Protein AF-A0A924I8D6-F1 (afdb_monomer_lite)

Secondary structure (DSSP, 8-state):
---PPPEEEEEE--TT--HHHHHHHHHHHHHHHH-TT-EEEEEE-SS-HHHHHHTT-EEEE---HHHHHHTT--HHHH-

Foldseek 3Di:
DPDDAAEEEQEAEDAADCPSVVVVLVVVVVCCVVRVRHQYEYEYCYPVVVVCVVSPHHYDYDHHPVRCVVVVPDPVVVD

Structure (mmCIF, N/CA/C/O backbone):
data_AF-A0A924I8D6-F1
#
_entry.id   AF-A0A924I8D6-F1
#
loop_
_atom_site.group_PDB
_atom_site.id
_atom_site.type_symbol
_atom_site.label_atom_id
_atom_site.label_alt_id
_atom_site.label_comp_id
_atom_site.label_asym_id
_atom_site.label_entity_id
_atom_site.label_seq_id
_atom_site.pdbx_PDB_ins_code
_atom_site.Cartn_x
_atom_site.Cartn_y
_atom_site.Cartn_z
_atom_site.occupancy
_atom_site.B_iso_or_equiv
_atom_site.auth_seq_id
_atom_site.auth_comp_id
_atom_site.auth_asym_id
_atom_site.auth_atom_id
_atom_site.pdbx_PDB_model_num
ATOM 1 N N . MET A 1 1 ? -20.709 18.859 18.024 1.00 47.25 1 MET A N 1
ATOM 2 C CA . MET A 1 1 ? -19.808 18.748 16.855 1.00 47.25 1 MET A CA 1
ATOM 3 C C . MET A 1 1 ? -19.515 17.275 16.629 1.00 47.25 1 MET A C 1
ATOM 5 O O . MET A 1 1 ? -19.142 16.611 17.588 1.00 47.25 1 MET A O 1
ATOM 9 N N . ALA A 1 2 ? -19.747 16.742 15.427 1.00 62.59 2 ALA A N 1
ATOM 10 C CA . ALA A 1 2 ? -19.375 15.362 15.118 1.00 62.59 2 ALA A CA 1
ATOM 11 C C . ALA A 1 2 ? -17.845 15.243 15.154 1.00 62.59 2 ALA A C 1
ATOM 13 O O . ALA A 1 2 ? -17.149 16.053 14.543 1.00 62.59 2 ALA A O 1
ATOM 14 N N . LYS A 1 3 ? -17.319 14.276 15.910 1.00 69.44 3 LYS A N 1
ATOM 15 C CA . LYS A 1 3 ? -15.882 14.000 15.960 1.00 69.44 3 LYS A CA 1
ATOM 16 C C . LYS A 1 3 ? -15.472 13.462 14.591 1.00 69.44 3 LYS A C 1
ATOM 18 O O . LYS A 1 3 ? -15.880 12.364 14.225 1.00 69.44 3 LYS A O 1
ATOM 23 N N . THR A 1 4 ? -14.718 14.242 13.825 1.00 82.19 4 THR A N 1
ATOM 24 C CA . THR A 1 4 ? -14.173 13.790 12.546 1.00 82.19 4 THR A CA 1
ATOM 25 C C . THR A 1 4 ? -13.202 12.645 12.797 1.00 82.19 4 THR A C 1
ATOM 27 O O . THR A 1 4 ? -12.306 12.733 13.640 1.00 82.19 4 THR A O 1
ATOM 30 N N . ILE A 1 5 ? -13.414 11.541 12.090 1.00 87.81 5 ILE A N 1
ATOM 31 C CA . ILE A 1 5 ? -12.487 10.418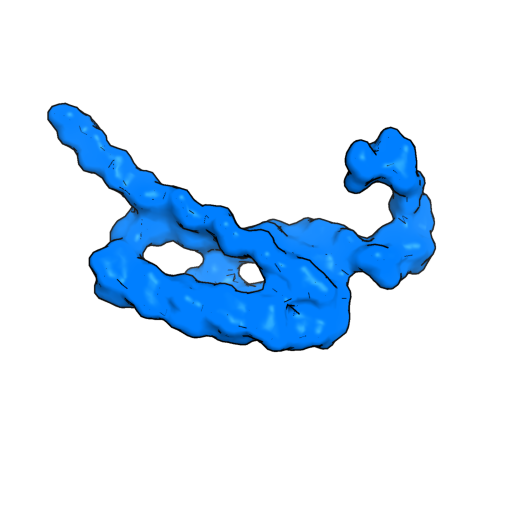 12.079 1.00 87.81 5 ILE A CA 1
ATOM 32 C C . ILE A 1 5 ? -11.303 10.825 11.190 1.00 87.81 5 ILE A C 1
ATOM 34 O O . ILE A 1 5 ? -11.532 11.186 10.037 1.00 87.81 5 ILE A O 1
ATOM 38 N N . PRO A 1 6 ? -10.055 10.818 11.692 1.00 90.31 6 PRO A N 1
ATOM 39 C CA . PRO A 1 6 ? -8.898 11.136 10.864 1.00 90.31 6 PRO A CA 1
ATOM 40 C C . PRO A 1 6 ? -8.740 10.123 9.725 1.00 90.31 6 PRO A C 1
ATOM 42 O O . PRO A 1 6 ? -8.836 8.917 9.960 1.00 90.31 6 PRO A O 1
ATOM 45 N N . GLN A 1 7 ? -8.457 10.614 8.520 1.00 95.31 7 GLN A N 1
ATOM 46 C CA . GLN A 1 7 ? -8.243 9.796 7.326 1.00 95.31 7 GLN A CA 1
ATOM 47 C C . GLN A 1 7 ? -6.820 10.007 6.806 1.00 95.31 7 GLN A C 1
ATOM 49 O O . GLN A 1 7 ? -6.364 11.143 6.664 1.00 95.31 7 GLN A O 1
ATOM 54 N N . PHE A 1 8 ? -6.120 8.912 6.520 1.00 97.44 8 PHE A N 1
ATOM 55 C CA . PHE A 1 8 ? -4.737 8.919 6.054 1.00 97.44 8 PHE A CA 1
ATOM 56 C C . PHE A 1 8 ? -4.611 8.151 4.742 1.00 97.44 8 PHE A C 1
ATOM 58 O O . PHE A 1 8 ? -4.995 6.985 4.651 1.00 97.44 8 PHE A O 1
ATOM 65 N N . LEU A 1 9 ? -4.009 8.800 3.745 1.00 97.38 9 LEU A N 1
ATOM 66 C CA . LEU A 1 9 ? -3.621 8.175 2.486 1.00 97.38 9 LEU A CA 1
ATOM 67 C C . LEU A 1 9 ? -2.104 7.993 2.452 1.00 97.38 9 LEU A C 1
ATOM 69 O O . LEU A 1 9 ? -1.350 8.966 2.465 1.00 97.38 9 LEU A O 1
ATOM 73 N N . PHE A 1 10 ? -1.653 6.746 2.360 1.00 97.00 10 PHE A N 1
ATOM 74 C CA . PHE A 1 10 ? -0.251 6.420 2.144 1.00 97.00 10 PHE A CA 1
ATOM 75 C C . PHE A 1 10 ? 0.006 6.065 0.692 1.00 97.00 10 PHE A C 1
ATOM 77 O O . PHE A 1 10 ? -0.501 5.072 0.179 1.00 97.00 10 PHE A O 1
ATOM 84 N N . TYR A 1 11 ? 0.839 6.870 0.036 1.00 94.69 11 TYR A N 1
ATOM 85 C CA . TYR A 1 11 ? 1.239 6.632 -1.340 1.00 94.69 11 TYR A CA 1
ATOM 86 C C . TYR A 1 11 ? 2.593 5.916 -1.401 1.00 94.69 11 TYR A C 1
ATOM 88 O O . TYR A 1 11 ? 3.641 6.512 -1.148 1.00 94.69 11 TYR A O 1
ATOM 96 N N . ALA A 1 12 ? 2.569 4.623 -1.725 1.00 91.50 12 ALA A N 1
ATOM 97 C CA . ALA A 1 12 ? 3.758 3.793 -1.873 1.00 91.50 12 ALA A CA 1
ATOM 98 C C . ALA A 1 12 ? 4.147 3.659 -3.354 1.00 91.50 12 ALA A C 1
ATOM 100 O 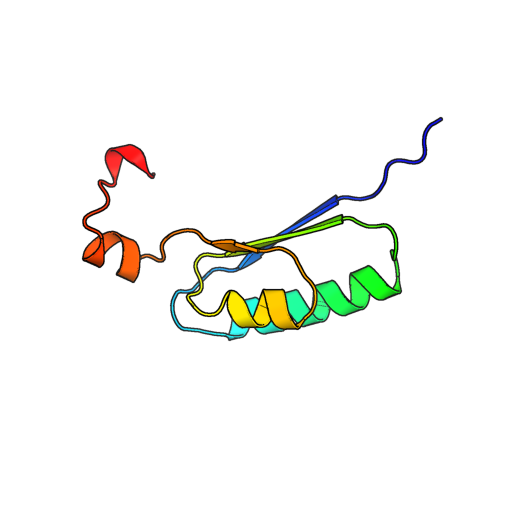O . ALA A 1 12 ? 3.420 3.102 -4.177 1.00 91.50 12 ALA A O 1
ATOM 101 N N . VAL A 1 13 ? 5.332 4.147 -3.706 1.00 83.62 13 VAL A N 1
ATOM 102 C CA . VAL A 1 13 ? 5.884 4.027 -5.062 1.00 83.62 13 VAL A CA 1
ATOM 103 C C . VAL A 1 13 ? 6.959 2.943 -5.136 1.00 83.62 13 VAL A C 1
ATOM 105 O O . VAL A 1 13 ? 7.503 2.542 -4.107 1.00 83.62 13 VAL A O 1
ATOM 108 N N . ASN A 1 14 ? 7.294 2.533 -6.367 1.00 69.12 14 ASN A N 1
ATOM 109 C CA . ASN A 1 14 ? 8.423 1.666 -6.757 1.00 69.12 14 ASN A CA 1
ATOM 110 C C . ASN A 1 14 ? 8.123 0.181 -7.012 1.00 69.12 14 ASN A C 1
ATOM 112 O O . ASN A 1 14 ? 8.752 -0.680 -6.407 1.00 69.12 14 ASN A O 1
ATOM 116 N N . GLY A 1 15 ? 7.276 -0.110 -8.008 1.00 62.66 15 GLY A N 1
ATOM 117 C CA . GLY A 1 15 ? 7.344 -1.321 -8.852 1.00 62.66 15 GLY A CA 1
ATOM 118 C C . GLY A 1 15 ? 7.667 -2.630 -8.121 1.00 62.66 15 GLY A C 1
ATOM 119 O O . GLY A 1 15 ? 6.768 -3.263 -7.597 1.00 62.66 15 GLY A O 1
ATOM 120 N N . LEU A 1 16 ? 8.939 -3.041 -8.073 1.00 66.44 16 LEU A N 1
ATOM 121 C CA . LEU A 1 16 ? 9.381 -4.302 -7.448 1.00 66.44 16 LEU A CA 1
ATOM 122 C C . LEU A 1 16 ? 9.923 -4.173 -6.011 1.00 66.44 16 LEU A C 1
ATOM 124 O O . LEU A 1 16 ? 10.085 -5.175 -5.323 1.00 66.44 16 LEU A O 1
ATOM 128 N N . GLY A 1 17 ? 10.254 -2.964 -5.554 1.00 74.12 17 GLY A N 1
ATOM 129 C CA . GLY A 1 17 ? 10.923 -2.752 -4.272 1.00 74.12 17 GLY A CA 1
ATOM 130 C C . GLY A 1 17 ? 9.948 -2.681 -3.097 1.00 74.12 17 GLY A C 1
ATOM 131 O O . GLY A 1 17 ? 8.984 -1.920 -3.125 1.00 74.12 17 GLY A O 1
ATOM 132 N N . LEU A 1 18 ? 10.252 -3.398 -2.012 1.00 87.12 18 LEU A N 1
ATOM 133 C CA . LEU A 1 18 ? 9.437 -3.394 -0.789 1.00 87.12 18 LEU A CA 1
ATOM 134 C C . LEU A 1 18 ? 9.741 -2.236 0.172 1.00 87.12 18 LEU A C 1
ATOM 136 O O . LEU A 1 18 ? 8.950 -1.975 1.069 1.00 87.12 18 LEU A O 1
ATOM 140 N N . GLY A 1 19 ? 10.851 -1.512 0.001 1.00 91.12 19 GLY A N 1
ATOM 141 C CA . GLY A 1 19 ? 11.324 -0.542 1.000 1.00 91.12 19 GLY A CA 1
ATOM 142 C C . GLY A 1 19 ? 10.349 0.602 1.318 1.00 91.12 19 GLY A C 1
ATOM 143 O O . GLY A 1 19 ? 10.281 1.053 2.460 1.00 91.12 19 GLY A O 1
ATOM 144 N N . HIS A 1 20 ? 9.576 1.069 0.332 1.00 92.69 20 HIS A N 1
ATOM 145 C CA . HIS A 1 20 ? 8.561 2.107 0.558 1.00 92.69 20 HIS A CA 1
ATOM 146 C C . HIS A 1 20 ? 7.326 1.529 1.253 1.00 92.69 20 HIS A C 1
ATOM 148 O O . HIS A 1 20 ? 6.821 2.125 2.202 1.00 92.69 20 HIS A O 1
ATOM 154 N N . VAL A 1 21 ? 6.893 0.338 0.828 1.00 93.62 21 VAL A N 1
ATOM 155 C CA . VAL A 1 21 ? 5.768 -0.394 1.422 1.00 93.62 21 VAL A CA 1
ATOM 156 C C . VAL A 1 21 ? 6.050 -0.711 2.891 1.00 93.62 21 VAL A C 1
ATOM 158 O O . VAL A 1 21 ? 5.263 -0.342 3.756 1.00 93.62 21 VAL A O 1
ATOM 161 N N . THR A 1 22 ? 7.198 -1.313 3.207 1.00 94.31 22 THR A N 1
ATOM 162 C CA . THR A 1 22 ? 7.542 -1.715 4.580 1.00 94.31 22 THR A CA 1
ATOM 163 C C . THR A 1 22 ? 7.708 -0.521 5.515 1.00 94.31 22 THR A C 1
ATOM 165 O O . THR A 1 22 ? 7.267 -0.577 6.664 1.00 94.31 22 THR A O 1
ATOM 168 N N . ARG A 1 23 ? 8.281 0.588 5.028 1.00 95.50 23 ARG A N 1
ATOM 169 C CA . ARG A 1 23 ? 8.392 1.834 5.797 1.00 95.50 23 ARG A CA 1
ATOM 170 C C . ARG A 1 23 ? 7.019 2.414 6.126 1.00 95.50 23 ARG A C 1
ATOM 172 O O . ARG A 1 23 ? 6.769 2.761 7.278 1.00 95.50 23 ARG A O 1
ATOM 179 N N . LEU A 1 24 ? 6.132 2.505 5.136 1.00 96.81 24 LEU A N 1
ATOM 180 C CA . LEU A 1 24 ? 4.784 3.030 5.343 1.00 96.81 24 LEU A CA 1
ATOM 181 C C . LEU A 1 24 ? 3.944 2.101 6.223 1.00 96.81 24 LEU A C 1
ATOM 183 O O . LEU A 1 24 ? 3.232 2.593 7.090 1.00 96.81 24 LEU A O 1
ATOM 187 N N . LEU A 1 25 ? 4.091 0.780 6.099 1.00 97.25 25 LEU A N 1
ATOM 188 C CA . LEU A 1 25 ? 3.468 -0.184 7.010 1.00 97.25 25 LEU A CA 1
ATOM 189 C C . LEU A 1 25 ? 3.917 0.017 8.459 1.00 97.25 25 LEU A C 1
ATOM 191 O O . LEU A 1 25 ? 3.083 0.021 9.362 1.00 97.25 25 LEU A O 1
ATOM 195 N N . ALA A 1 26 ? 5.209 0.251 8.703 1.00 97.81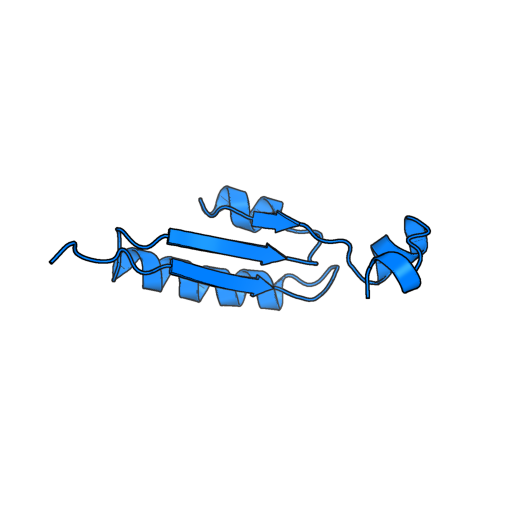 26 ALA A N 1
ATOM 196 C CA . ALA A 1 26 ? 5.698 0.531 10.051 1.00 97.81 26 ALA A CA 1
ATOM 197 C C . ALA A 1 26 ? 5.033 1.780 10.660 1.00 97.81 26 ALA A C 1
ATOM 199 O O . ALA A 1 26 ? 4.620 1.753 11.822 1.00 97.81 26 ALA A O 1
ATOM 200 N N . ILE A 1 27 ? 4.870 2.842 9.864 1.00 97.94 27 ILE A N 1
ATOM 201 C CA . ILE A 1 27 ? 4.159 4.061 10.274 1.00 97.94 27 ILE A CA 1
ATOM 202 C C . ILE A 1 27 ? 2.674 3.759 10.501 1.00 97.94 27 ILE A C 1
ATOM 204 O O . ILE A 1 27 ? 2.133 4.130 11.539 1.00 97.94 27 ILE A O 1
ATOM 208 N N . ALA A 1 28 ? 2.029 3.035 9.586 1.00 97.62 28 ALA A N 1
ATOM 209 C CA . ALA A 1 28 ? 0.614 2.681 9.652 1.00 97.62 28 ALA A CA 1
ATOM 210 C C . ALA A 1 28 ? 0.265 1.889 10.916 1.00 97.62 28 ALA A C 1
ATOM 212 O O . ALA A 1 28 ? -0.723 2.193 11.583 1.00 97.62 28 ALA A O 1
ATOM 213 N N . ARG A 1 29 ? 1.107 0.918 11.295 1.00 97.62 29 ARG A N 1
ATOM 214 C CA . ARG A 1 29 ? 0.949 0.148 12.539 1.00 97.62 29 ARG A CA 1
ATOM 215 C C . ARG A 1 29 ? 0.985 1.050 13.767 1.00 97.62 29 ARG A C 1
ATOM 217 O O . ARG A 1 29 ? 0.137 0.926 14.647 1.00 97.62 29 ARG A O 1
ATOM 224 N N . LYS A 1 30 ? 1.953 1.969 13.830 1.00 98.12 30 LYS A N 1
ATOM 225 C CA . LYS A 1 30 ? 2.057 2.919 14.947 1.00 98.12 30 LYS A CA 1
ATOM 226 C C . LYS A 1 30 ? 0.883 3.884 14.963 1.00 98.12 30 LYS A C 1
ATOM 228 O O . LYS A 1 30 ? 0.302 4.113 16.017 1.00 98.12 30 LYS A O 1
ATOM 233 N N . LEU A 1 31 ? 0.480 4.381 13.802 1.00 97.06 31 LEU A N 1
ATOM 234 C CA . LEU A 1 31 ? -0.641 5.296 13.689 1.00 97.06 31 LEU A CA 1
ATOM 235 C C . LEU A 1 31 ? -1.954 4.636 14.129 1.00 97.06 31 LEU A C 1
ATOM 237 O O . LEU A 1 31 ? -2.668 5.222 14.933 1.00 97.06 31 LEU A O 1
ATOM 241 N N . ARG A 1 32 ? -2.221 3.390 13.721 1.00 96.00 32 ARG A N 1
ATOM 242 C CA . ARG A 1 32 ? -3.379 2.610 14.187 1.00 96.00 32 ARG A CA 1
ATOM 243 C C . ARG A 1 32 ? -3.354 2.359 15.697 1.00 96.00 32 ARG A C 1
ATOM 245 O O . ARG A 1 32 ? -4.403 2.386 16.328 1.00 96.00 32 ARG A O 1
ATOM 252 N N . ALA A 1 33 ? -2.177 2.156 16.291 1.00 96.69 33 ALA A N 1
ATOM 253 C CA . ALA A 1 33 ? -2.052 2.003 17.741 1.00 96.69 33 ALA A CA 1
ATOM 254 C C . ALA A 1 33 ? -2.404 3.295 18.509 1.00 96.69 33 ALA A C 1
ATOM 256 O O . ALA A 1 33 ? -2.981 3.220 19.590 1.00 96.69 33 ALA A O 1
ATOM 257 N N . HIS A 1 34 ? -2.084 4.472 17.959 1.00 96.25 34 HIS A N 1
ATOM 258 C CA . HIS A 1 34 ? -2.383 5.768 18.587 1.00 96.25 34 HIS A CA 1
ATOM 259 C C . HIS A 1 34 ? -3.775 6.317 18.236 1.00 96.25 34 HIS A C 1
ATOM 261 O O . HIS A 1 34 ? -4.388 7.014 19.041 1.00 96.25 34 HIS A O 1
ATOM 267 N N . LEU A 1 35 ? -4.274 6.010 17.039 1.00 95.69 35 LEU A N 1
ATOM 268 C CA . LEU A 1 35 ? -5.540 6.481 16.481 1.00 95.69 35 LEU A CA 1
ATOM 269 C C . LEU A 1 35 ? -6.337 5.275 15.950 1.00 95.69 35 LEU A C 1
ATOM 271 O O . LEU A 1 35 ? -6.459 5.104 14.736 1.00 95.69 35 LEU A O 1
ATOM 275 N N . PRO A 1 36 ? -6.902 4.427 16.829 1.00 93.75 36 PRO A N 1
ATOM 276 C CA . PRO A 1 36 ? -7.509 3.151 16.431 1.00 93.75 36 PRO A 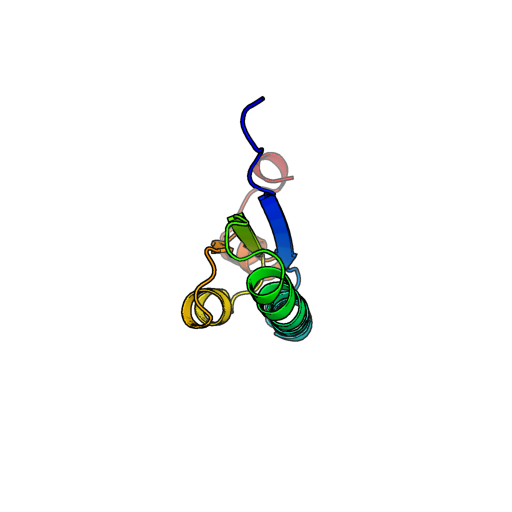CA 1
ATOM 277 C C . PRO A 1 36 ? -8.752 3.293 15.550 1.00 93.75 36 PRO A C 1
ATOM 279 O O . PRO A 1 36 ? -9.092 2.366 14.825 1.00 93.75 36 PRO A O 1
ATOM 282 N N . LEU A 1 37 ? -9.416 4.451 15.592 1.00 93.75 37 LEU A N 1
ATOM 283 C CA . LEU A 1 37 ? -10.573 4.743 14.747 1.00 93.75 37 LEU A CA 1
ATOM 284 C C . LEU A 1 37 ? -10.191 5.351 13.395 1.00 93.75 37 LEU A C 1
ATOM 286 O O . LEU A 1 37 ? -11.080 5.563 12.585 1.00 93.75 37 LEU A O 1
ATOM 290 N N . SER A 1 38 ? -8.914 5.678 13.166 1.00 94.75 38 SER A N 1
ATOM 291 C CA . SER A 1 38 ? -8.499 6.312 11.915 1.00 94.75 38 SER A CA 1
ATOM 292 C C . SER A 1 38 ? -8.674 5.386 10.717 1.00 94.75 38 SER A C 1
ATOM 294 O O . SER A 1 38 ? -8.397 4.187 10.777 1.00 94.75 38 SER A O 1
ATOM 296 N N . GLU A 1 39 ? -9.099 5.974 9.607 1.00 95.69 39 GLU A N 1
ATOM 297 C CA . GLU A 1 39 ? -9.137 5.295 8.323 1.00 95.69 39 GLU A CA 1
ATOM 298 C C . GLU A 1 39 ? -7.764 5.420 7.662 1.00 95.69 39 GLU A C 1
ATOM 300 O O . GLU A 1 39 ? -7.219 6.518 7.538 1.00 95.69 39 GLU A O 1
ATOM 305 N N . ILE A 1 40 ? -7.178 4.291 7.266 1.00 97.69 40 ILE A N 1
ATOM 306 C CA . ILE A 1 40 ? -5.851 4.247 6.648 1.00 97.69 40 ILE A CA 1
ATOM 307 C C . ILE A 1 40 ? -5.965 3.467 5.346 1.00 97.69 40 ILE A C 1
ATOM 309 O O . ILE A 1 40 ? -6.246 2.266 5.357 1.00 97.69 40 ILE A O 1
ATOM 313 N N . ILE A 1 41 ? -5.707 4.156 4.240 1.00 97.06 41 ILE A N 1
ATOM 314 C CA . ILE A 1 41 ? -5.752 3.608 2.887 1.00 97.06 41 ILE A CA 1
ATOM 315 C C . ILE A 1 41 ? -4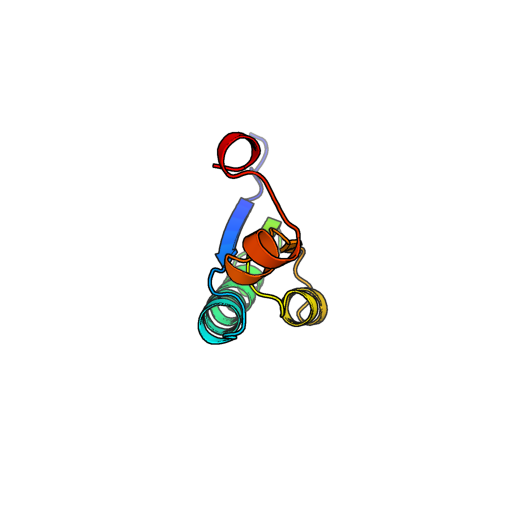.365 3.727 2.268 1.00 97.06 41 ILE A C 1
ATOM 317 O O . ILE A 1 41 ? -3.691 4.748 2.400 1.00 97.06 41 ILE A O 1
ATOM 321 N N . PHE A 1 42 ? -3.950 2.694 1.546 1.00 97.19 42 PHE A N 1
ATOM 322 C CA . PHE A 1 42 ? -2.771 2.746 0.699 1.00 97.19 42 PHE A CA 1
ATOM 323 C C . PHE A 1 42 ? -3.171 2.961 -0.759 1.00 97.19 42 PHE A C 1
ATOM 325 O O . PHE A 1 42 ? -4.066 2.301 -1.272 1.00 97.19 42 PHE A O 1
ATOM 332 N N . LEU A 1 43 ? -2.458 3.841 -1.451 1.00 95.75 43 LEU A N 1
ATOM 333 C CA . LEU A 1 43 ? -2.380 3.873 -2.907 1.00 95.75 43 LEU A CA 1
ATOM 334 C C . LEU A 1 43 ? -0.981 3.393 -3.274 1.00 95.75 43 LEU A C 1
ATOM 336 O O . LEU A 1 43 ? 0.004 3.918 -2.758 1.00 95.75 43 LEU A O 1
ATOM 340 N N . THR A 1 44 ? -0.859 2.390 -4.132 1.00 93.56 44 THR A N 1
ATOM 341 C CA . THR A 1 44 ? 0.445 1.789 -4.404 1.00 93.56 44 THR A CA 1
ATOM 342 C C . THR A 1 44 ? 0.666 1.508 -5.874 1.00 93.56 44 THR A C 1
ATOM 344 O O . THR A 1 44 ? -0.206 0.987 -6.557 1.00 93.56 44 THR A O 1
ATOM 347 N N . SER A 1 45 ? 1.866 1.826 -6.359 1.00 91.94 45 SER A N 1
ATOM 348 C CA . SER A 1 45 ? 2.362 1.313 -7.639 1.00 91.94 45 SER A CA 1
ATOM 349 C C . SER A 1 45 ? 3.309 0.124 -7.473 1.00 91.94 45 SER A C 1
ATOM 351 O O . SER A 1 45 ? 3.819 -0.379 -8.468 1.00 91.94 45 SER A O 1
ATOM 353 N N . SER A 1 46 ? 3.552 -0.351 -6.250 1.00 90.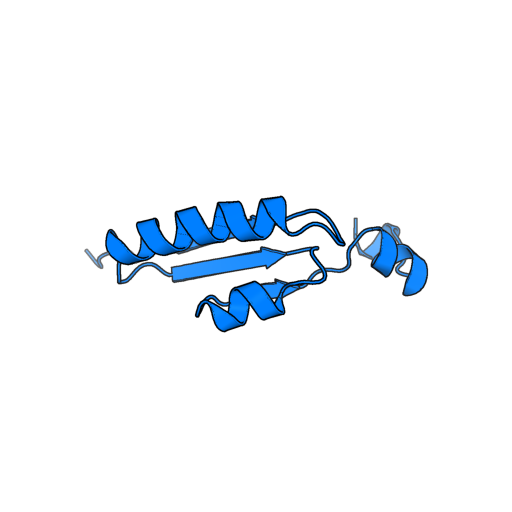12 46 SER A N 1
ATOM 354 C CA . SER A 1 46 ? 4.306 -1.587 -6.000 1.00 90.12 46 SER A CA 1
ATOM 355 C C . SER A 1 46 ? 3.497 -2.809 -6.436 1.00 90.12 46 SER A C 1
ATOM 357 O O . SER A 1 46 ? 2.279 -2.789 -6.326 1.00 90.12 46 SER A O 1
ATOM 359 N N . GLU A 1 47 ? 4.152 -3.851 -6.941 1.00 88.19 47 GLU A N 1
ATOM 360 C CA . GLU A 1 47 ? 3.547 -5.157 -7.249 1.00 88.19 47 GLU A CA 1
ATOM 361 C C . GLU A 1 47 ? 3.364 -6.030 -5.990 1.00 88.19 47 GLU A C 1
ATOM 363 O O . GLU A 1 47 ? 2.887 -7.153 -6.082 1.00 88.19 47 GLU A O 1
ATOM 368 N N . ALA A 1 48 ? 3.751 -5.528 -4.813 1.00 87.06 48 ALA A N 1
ATOM 369 C CA . ALA A 1 48 ? 3.624 -6.216 -3.528 1.00 87.06 48 ALA A CA 1
ATOM 370 C C . ALA A 1 48 ? 2.477 -5.651 -2.669 1.00 87.06 48 ALA A C 1
ATOM 372 O O . ALA A 1 48 ? 2.613 -5.459 -1.457 1.00 87.06 48 ALA A O 1
ATOM 373 N N . GLU A 1 49 ? 1.349 -5.310 -3.295 1.00 89.94 49 GLU A N 1
ATOM 374 C CA . GLU A 1 49 ? 0.143 -4.850 -2.589 1.00 89.94 49 GLU A CA 1
ATOM 375 C C . GLU A 1 49 ? -0.432 -5.905 -1.632 1.00 89.94 49 GLU A C 1
ATOM 377 O O . GLU A 1 49 ? -1.031 -5.554 -0.616 1.00 89.94 49 GLU A O 1
ATOM 382 N N . ASP A 1 50 ? -0.196 -7.192 -1.904 1.00 91.44 50 ASP A N 1
ATOM 383 C CA . ASP A 1 50 ? -0.648 -8.307 -1.072 1.00 91.44 50 ASP A CA 1
ATOM 384 C C . ASP A 1 50 ? -0.062 -8.233 0.344 1.00 91.44 50 ASP A C 1
ATOM 386 O O . ASP A 1 50 ? -0.732 -8.571 1.320 1.00 91.44 50 ASP A O 1
ATOM 390 N N . VAL A 1 51 ? 1.167 -7.724 0.474 1.00 93.62 51 VAL A N 1
ATOM 391 C CA . VAL A 1 51 ? 1.827 -7.499 1.766 1.00 93.62 51 VAL A CA 1
ATOM 392 C C . VAL A 1 51 ? 1.065 -6.461 2.591 1.00 93.62 51 VAL A C 1
ATOM 394 O O . VAL A 1 51 ? 0.922 -6.623 3.801 1.00 93.62 51 VAL A O 1
ATOM 397 N N . ILE A 1 52 ? 0.530 -5.422 1.943 1.00 95.12 52 ILE A N 1
ATOM 398 C CA . ILE A 1 52 ? -0.272 -4.389 2.609 1.00 95.12 52 ILE A CA 1
ATOM 399 C C . ILE A 1 52 ? -1.583 -4.991 3.121 1.00 95.12 52 ILE A C 1
ATOM 401 O O . ILE A 1 52 ? -1.960 -4.769 4.274 1.00 95.12 52 ILE A O 1
ATOM 405 N N . PHE A 1 53 ? -2.239 -5.801 2.288 1.00 94.81 53 PHE A N 1
ATOM 406 C CA . PHE A 1 53 ? -3.484 -6.469 2.656 1.00 94.81 53 PHE A CA 1
ATOM 407 C C . PHE A 1 53 ? -3.295 -7.453 3.818 1.00 94.81 53 PHE A C 1
ATOM 409 O O . PHE A 1 53 ? -4.081 -7.448 4.765 1.00 94.81 53 PHE A O 1
ATOM 416 N N . ARG A 1 54 ? -2.218 -8.250 3.804 1.00 95.62 54 ARG A N 1
ATOM 417 C CA . ARG A 1 54 ? -1.879 -9.195 4.887 1.00 95.62 54 ARG A CA 1
ATOM 418 C C . ARG A 1 54 ? -1.620 -8.518 6.234 1.00 95.62 54 ARG A C 1
ATOM 420 O O . ARG A 1 54 ? -1.829 -9.133 7.272 1.00 95.62 54 ARG A O 1
ATOM 427 N N . GLU A 1 55 ? -1.207 -7.256 6.226 1.00 95.94 55 GLU A N 1
ATOM 428 C CA . GLU A 1 55 ? -1.036 -6.423 7.425 1.00 95.94 55 GLU A CA 1
ATOM 429 C C . GLU A 1 55 ? -2.347 -5.753 7.884 1.00 95.94 55 GLU A C 1
ATOM 431 O O . GLU A 1 55 ? -2.372 -4.981 8.846 1.00 95.94 55 GLU A O 1
ATOM 436 N N . GLY A 1 56 ? -3.461 -6.046 7.210 1.00 95.62 56 GLY A N 1
ATOM 437 C CA . GLY A 1 56 ? -4.789 -5.556 7.560 1.00 95.62 56 GLY A CA 1
ATOM 438 C C . GLY A 1 56 ? -5.024 -4.103 7.156 1.00 95.62 56 GLY A C 1
ATOM 439 O O . GLY A 1 56 ? -5.718 -3.376 7.871 1.00 95.62 56 GLY A O 1
ATOM 440 N N . PHE A 1 57 ? -4.420 -3.640 6.061 1.00 96.50 57 PHE A N 1
ATOM 441 C CA . PHE A 1 57 ? -4.678 -2.319 5.482 1.00 96.50 57 PHE A CA 1
ATOM 442 C C . PHE A 1 57 ? -5.282 -2.456 4.082 1.00 96.50 57 PHE A C 1
ATOM 444 O O . PHE A 1 57 ? -4.889 -3.326 3.307 1.00 96.50 57 PHE A O 1
ATOM 451 N N . ALA A 1 58 ? -6.233 -1.580 3.749 1.00 95.00 58 ALA A N 1
ATOM 452 C CA . ALA A 1 58 ? -6.773 -1.497 2.396 1.00 95.00 58 ALA A CA 1
ATOM 453 C C . ALA A 1 58 ? -5.730 -0.890 1.447 1.00 95.00 58 ALA A C 1
ATOM 455 O O . ALA A 1 58 ? -5.023 0.051 1.822 1.00 95.00 58 ALA A O 1
ATOM 456 N N . ALA A 1 59 ? -5.657 -1.402 0.218 1.00 94.88 59 ALA A N 1
ATOM 457 C CA . ALA A 1 59 ? -4.741 -0.915 -0.804 1.00 94.88 59 ALA A CA 1
ATOM 458 C C . ALA A 1 59 ? -5.431 -0.799 -2.168 1.00 94.88 59 ALA A C 1
ATOM 460 O O . ALA A 1 59 ? -6.083 -1.733 -2.625 1.00 94.88 59 ALA A O 1
ATOM 461 N N . PHE A 1 60 ? -5.231 0.336 -2.831 1.00 94.25 60 PHE A N 1
ATOM 462 C CA . PHE A 1 60 ? -5.555 0.553 -4.233 1.00 94.25 60 PHE A CA 1
ATOM 463 C C . PHE A 1 60 ? -4.280 0.445 -5.055 1.00 94.25 60 PHE A C 1
ATOM 465 O O . PHE A 1 60 ? -3.343 1.232 -4.892 1.00 94.25 60 PHE A O 1
ATOM 472 N N . LYS A 1 61 ? -4.247 -0.537 -5.948 1.00 91.25 61 LYS A N 1
ATOM 473 C CA . LYS A 1 61 ? -3.142 -0.731 -6.872 1.00 91.25 61 LYS A CA 1
ATOM 474 C C . LYS A 1 61 ? -3.315 0.144 -8.105 1.00 91.25 61 LYS A C 1
ATOM 476 O O . LYS A 1 61 ? -4.361 0.145 -8.747 1.00 91.25 61 LYS A O 1
ATOM 481 N N . VAL A 1 62 ? -2.243 0.833 -8.473 1.00 90.75 62 VAL A N 1
ATOM 482 C CA . VAL A 1 62 ? -2.079 1.473 -9.777 1.00 90.75 62 VAL A CA 1
ATOM 483 C C . VAL A 1 62 ? -0.909 0.848 -10.546 1.00 90.75 62 VAL A C 1
ATOM 485 O O . VAL A 1 62 ? 0.064 0.371 -9.945 1.00 90.75 62 VAL A O 1
ATOM 488 N N . PRO A 1 63 ? -0.953 0.836 -11.887 1.00 88.06 63 PRO A N 1
ATOM 489 C CA . PRO A 1 63 ? 0.128 0.286 -12.695 1.00 88.06 63 PRO A CA 1
ATOM 490 C C . PRO A 1 63 ? 1.485 0.940 -12.386 1.00 88.06 63 PRO A C 1
ATOM 492 O O . PRO A 1 63 ? 1.635 2.166 -12.418 1.00 88.06 63 PRO A O 1
ATOM 495 N N . SER A 1 64 ? 2.505 0.119 -12.121 1.00 85.81 64 SER A N 1
ATOM 496 C CA . SER A 1 64 ? 3.895 0.586 -12.057 1.00 85.81 64 SER A CA 1
ATOM 497 C C . SER A 1 64 ? 4.370 1.077 -13.422 1.00 85.81 64 SER A C 1
ATOM 499 O O . SER A 1 64 ? 3.756 0.791 -14.446 1.00 85.81 64 SER A O 1
ATOM 501 N N . ARG A 1 65 ? 5.506 1.783 -13.486 1.00 81.81 65 ARG A N 1
ATOM 502 C CA . ARG A 1 65 ? 6.094 2.185 -14.777 1.00 81.81 65 ARG A CA 1
ATOM 503 C C . ARG A 1 65 ? 6.304 0.988 -15.712 1.00 81.81 65 ARG A C 1
ATOM 505 O O . ARG A 1 65 ? 5.959 1.077 -16.883 1.00 81.81 65 ARG A O 1
ATOM 512 N N . THR A 1 66 ? 6.799 -0.127 -15.180 1.00 82.50 66 THR A N 1
ATOM 513 C CA . THR A 1 66 ? 7.000 -1.368 -15.936 1.00 82.50 66 THR A CA 1
ATOM 514 C C . THR A 1 66 ? 5.676 -1.959 -16.415 1.00 82.50 66 THR A C 1
ATOM 516 O O . THR A 1 66 ? 5.561 -2.332 -17.581 1.00 82.50 66 THR A O 1
ATOM 519 N N . MET A 1 67 ? 4.660 -2.006 -15.546 1.00 84.12 67 MET A N 1
ATOM 520 C CA . MET A 1 67 ? 3.340 -2.523 -15.911 1.00 84.12 67 MET A CA 1
ATOM 521 C C . MET A 1 67 ? 2.592 -1.613 -16.883 1.00 84.12 67 MET A C 1
ATOM 523 O O . MET A 1 67 ? 1.885 -2.122 -17.742 1.00 84.12 67 MET A O 1
ATOM 527 N N . LYS A 1 68 ? 2.802 -0.292 -16.826 1.00 85.06 68 LYS A N 1
ATOM 528 C CA . LYS A 1 68 ? 2.287 0.646 -17.833 1.00 85.06 68 LYS A CA 1
ATOM 529 C C . LYS A 1 68 ? 2.807 0.305 -19.224 1.00 85.06 68 LYS A C 1
ATOM 531 O O . LYS A 1 68 ? 2.018 0.245 -20.157 1.00 85.06 68 LYS A O 1
ATOM 536 N N . THR A 1 69 ? 4.110 0.046 -19.354 1.00 81.94 69 THR A N 1
ATOM 537 C CA . THR A 1 69 ? 4.709 -0.351 -20.635 1.00 81.94 69 THR A CA 1
ATOM 538 C C . THR A 1 69 ? 4.205 -1.716 -21.095 1.00 81.94 69 THR A C 1
ATOM 540 O O . THR A 1 69 ? 3.797 -1.845 -22.241 1.00 81.94 69 THR A O 1
ATOM 543 N N . LYS A 1 70 ? 4.194 -2.726 -20.214 1.00 84.81 70 LYS A N 1
ATOM 544 C CA . LYS A 1 70 ? 3.742 -4.083 -20.572 1.00 84.81 70 LYS A CA 1
ATOM 545 C C . LYS A 1 70 ? 2.251 -4.167 -20.897 1.00 84.81 70 LYS A C 1
ATOM 547 O O . LYS A 1 70 ? 1.867 -4.967 -21.733 1.00 84.81 70 LYS A O 1
ATOM 552 N N . GLY A 1 71 ? 1.430 -3.381 -20.209 1.00 87.12 71 GLY A N 1
ATOM 553 C CA . GLY A 1 71 ? -0.012 -3.307 -20.429 1.00 87.12 71 GLY A CA 1
ATOM 554 C C . GLY A 1 71 ? -0.415 -2.313 -21.515 1.00 87.12 71 GLY A C 1
ATOM 555 O O . GLY A 1 71 ? -1.599 -2.019 -21.624 1.00 87.12 71 GLY A O 1
ATOM 556 N N . GLU A 1 72 ? 0.551 -1.751 -22.255 1.00 86.88 72 GLU A N 1
ATOM 557 C CA . GLU A 1 72 ? 0.320 -0.827 -23.374 1.00 86.88 72 GLU A CA 1
ATOM 558 C C . GLU A 1 72 ? -0.573 0.377 -23.013 1.00 86.88 72 GLU A C 1
ATOM 560 O O . GLU A 1 72 ? -1.310 0.923 -23.838 1.00 86.88 72 GLU A O 1
ATOM 565 N N . LEU A 1 73 ? -0.499 0.827 -21.754 1.00 83.06 73 LEU A N 1
ATOM 566 C CA . LEU A 1 73 ? -1.312 1.938 -21.276 1.00 83.06 73 LEU A CA 1
ATOM 567 C C . LEU A 1 73 ? -0.846 3.246 -21.916 1.00 83.06 73 LEU A C 1
ATOM 569 O O . LEU A 1 73 ? 0.314 3.652 -21.799 1.00 83.06 73 LEU A O 1
ATOM 573 N N . ARG A 1 74 ? -1.780 3.941 -22.570 1.00 80.12 74 ARG A N 1
ATOM 574 C CA . ARG A 1 74 ? -1.514 5.223 -23.226 1.00 80.12 74 ARG A CA 1
ATOM 575 C C . ARG A 1 74 ? -1.247 6.300 -22.182 1.00 80.12 74 ARG A C 1
ATOM 577 O O . ARG A 1 74 ? -2.109 6.604 -21.360 1.00 80.12 74 ARG A O 1
ATOM 584 N N . ALA A 1 75 ? -0.083 6.940 -22.271 1.00 68.50 75 ALA A N 1
ATOM 585 C CA . ALA A 1 75 ? 0.284 8.032 -21.371 1.00 68.50 75 ALA A CA 1
ATOM 586 C C . ALA A 1 75 ? -0.753 9.171 -21.374 1.00 68.50 75 ALA A C 1
ATOM 588 O O . ALA A 1 75 ? -1.085 9.675 -20.313 1.00 68.50 75 ALA A O 1
ATOM 589 N N . ALA A 1 76 ? -1.338 9.501 -22.531 1.00 70.25 76 ALA A N 1
ATOM 590 C CA . ALA A 1 76 ? -2.333 10.570 -22.672 1.00 70.25 76 ALA A CA 1
ATOM 591 C C . ALA A 1 76 ? -3.660 10.333 -21.918 1.00 70.25 76 ALA A C 1
ATOM 593 O O . ALA A 1 76 ? -4.477 11.241 -21.833 1.00 70.25 76 ALA A O 1
ATOM 594 N N . THR A 1 77 ? -3.902 9.123 -21.404 1.00 66.88 77 THR A N 1
ATOM 595 C CA . THR A 1 77 ? -5.129 8.767 -20.666 1.00 66.88 77 THR A CA 1
ATOM 596 C C . THR A 1 77 ? -4.869 8.573 -19.165 1.00 66.88 77 THR A C 1
ATOM 598 O O . THR A 1 77 ? -5.811 8.536 -18.383 1.00 66.88 77 THR A O 1
ATOM 601 N N . TYR A 1 78 ? -3.603 8.442 -18.755 1.00 62.06 78 TYR A N 1
ATOM 602 C CA . TYR A 1 78 ? -3.195 8.027 -17.403 1.00 62.06 78 TYR A CA 1
ATOM 603 C C . TYR A 1 78 ? -2.151 8.956 -16.747 1.00 62.06 78 TYR A C 1
ATOM 605 O O . TYR A 1 78 ? -1.629 8.605 -15.685 1.00 62.06 78 TYR A O 1
ATOM 613 N N . ALA A 1 79 ? -1.795 10.077 -17.385 1.00 50.41 79 ALA A N 1
ATOM 614 C CA . ALA A 1 79 ? -0.844 11.074 -16.885 1.00 50.41 79 ALA A CA 1
ATOM 615 C C . ALA A 1 79 ? -1.555 12.353 -16.437 1.00 50.41 79 ALA A C 1
ATOM 617 O O . ALA A 1 79 ? -2.509 12.759 -17.137 1.00 50.41 79 ALA A O 1
#

Radius of gyration: 14.63 Å; chains: 1; bounding box: 31×28×42 Å

Sequence (79 aa):
MAKTIPQFLFYAVNGLGLGHVTRLLAIARKLRAHLPLSEIIFLTSSEAEDVIFREGFAAFKVPSRTMKTKGELRAATYA

pLDDT: mean 87.96, std 11.5, range [47.25, 98.12]